Protein AF-A0A9X3IUM9-F1 (afdb_monomer)

Foldseek 3Di:
DDQDPVVRDDDDDDDPVPAAKDKDKDWDDPVPPDIDIDIDIDHDHDD

InterPro domains:
  IPR015919 Cadherin-like superfamily [SSF49313] (2-45)

Solvent-accessible surface area (backbone atoms only — not comparable to full-atom values): 3243 Å² total; per-residue (Å²): 117,48,75,41,88,86,80,71,45,79,44,68,91,82,56,86,87,56,55,42,82,43,82,44,76,48,76,49,72,74,86,78,85,51,72,50,76,49,77,51,72,48,74,42,72,85,130

Secondary structure (DSSP, 8-state):
-EEETTTTEEE----GGG-EEEEEEEEEE-SSS-EEEEEEEEEE---

Mean predicted aligned error: 2.75 Å

Radius of gyration: 13.51 Å; Cα contacts (8 Å, |Δi|>4): 57; chains: 1; bounding box: 29×13×36 Å

Organism: NCBI:txid889268

Nearest PDB structures (foldseek):
  7y4l-assembly1_WA  TM=4.943E-01  e=9.560E+00  Porphyridium purpureum

pLDDT: mean 95.83, std 2.47, range [84.0, 98.25]

Sequence (47 aa):
MLLDPVSNVLSWSVTSEDIGEHPVVLSVDDGHGGVTEQMFTLVVISG

Structure (mmCIF, N/CA/C/O backbone):
data_AF-A0A9X3IUM9-F1
#
_entry.id   AF-A0A9X3IUM9-F1
#
loop_
_atom_site.group_PDB
_atom_site.id
_atom_site.type_symbol
_atom_site.label_atom_id
_atom_site.label_alt_id
_atom_site.label_comp_id
_atom_site.label_asym_id
_atom_site.label_entity_id
_atom_site.label_seq_id
_atom_site.pdbx_PDB_ins_code
_atom_site.Cartn_x
_atom_site.Cartn_y
_atom_site.Cartn_z
_atom_site.occupancy
_atom_site.B_iso_or_equiv
_atom_site.auth_seq_id
_ato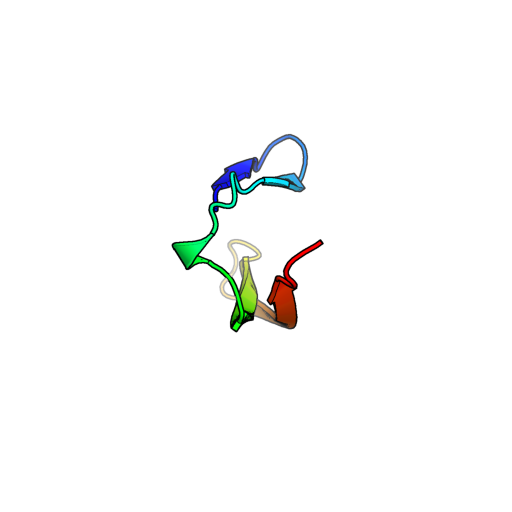m_site.auth_comp_id
_atom_site.auth_asym_id
_atom_site.auth_atom_id
_atom_site.pdbx_PDB_model_num
ATOM 1 N N . MET A 1 1 ? -2.364 7.144 4.070 1.00 91.75 1 MET A N 1
ATOM 2 C CA . MET A 1 1 ? -1.516 6.036 3.592 1.00 91.75 1 MET A CA 1
ATOM 3 C C . MET A 1 1 ? -0.206 6.619 3.073 1.00 91.75 1 MET A C 1
ATOM 5 O O . MET A 1 1 ? -0.256 7.591 2.331 1.00 91.75 1 MET A O 1
ATOM 9 N N . LEU A 1 2 ? 0.938 6.105 3.520 1.00 94.50 2 LEU A N 1
ATOM 10 C CA . LEU A 1 2 ? 2.281 6.582 3.186 1.00 94.50 2 LEU A CA 1
ATOM 11 C C . LEU A 1 2 ? 3.177 5.372 2.910 1.00 94.50 2 LEU A C 1
ATOM 13 O O . LEU A 1 2 ? 3.291 4.500 3.769 1.00 94.50 2 LEU A O 1
ATOM 17 N N . LEU A 1 3 ? 3.804 5.332 1.736 1.00 94.25 3 LEU A N 1
ATOM 18 C CA . LEU A 1 3 ? 4.814 4.335 1.387 1.00 94.25 3 LEU A CA 1
ATOM 19 C C . LEU A 1 3 ? 6.205 4.898 1.694 1.00 94.25 3 LEU A C 1
ATOM 21 O O . LEU A 1 3 ? 6.580 5.930 1.139 1.00 94.25 3 LEU A O 1
ATOM 25 N N . ASP A 1 4 ? 6.960 4.230 2.562 1.00 95.38 4 ASP A N 1
ATOM 26 C CA . ASP A 1 4 ? 8.380 4.514 2.770 1.00 95.38 4 ASP A CA 1
ATOM 27 C C . ASP A 1 4 ? 9.216 3.726 1.743 1.00 95.38 4 ASP A C 1
ATOM 29 O O . ASP A 1 4 ? 9.244 2.494 1.806 1.00 95.38 4 ASP A O 1
ATOM 33 N N . PRO A 1 5 ? 9.913 4.400 0.809 1.00 90.00 5 PRO A N 1
ATOM 34 C CA . PRO A 1 5 ? 10.693 3.736 -0.233 1.00 90.00 5 PRO A CA 1
ATOM 35 C C . PRO A 1 5 ? 11.991 3.095 0.281 1.00 90.00 5 PRO A C 1
ATOM 37 O O . PRO A 1 5 ? 12.614 2.328 -0.447 1.00 90.00 5 PRO A O 1
ATOM 40 N N . VAL A 1 6 ? 12.434 3.407 1.505 1.00 94.31 6 VAL A N 1
ATOM 41 C CA . VAL A 1 6 ? 13.652 2.820 2.088 1.00 94.31 6 VAL A CA 1
ATOM 42 C C . VAL A 1 6 ? 13.333 1.491 2.763 1.00 94.31 6 VAL A C 1
ATOM 44 O O . VAL A 1 6 ? 14.050 0.509 2.572 1.00 94.31 6 VAL A O 1
ATOM 47 N N . SER A 1 7 ? 12.257 1.447 3.551 1.00 95.56 7 SER A N 1
ATOM 48 C CA . SER A 1 7 ? 11.832 0.234 4.261 1.00 95.56 7 SER A CA 1
ATOM 49 C C . SER A 1 7 ? 10.827 -0.622 3.484 1.00 95.56 7 SER A C 1
ATOM 51 O O . SER A 1 7 ? 10.567 -1.756 3.884 1.00 95.56 7 SER A O 1
ATOM 53 N N . ASN A 1 8 ? 10.277 -0.109 2.378 1.00 93.19 8 ASN A N 1
ATOM 54 C CA . ASN A 1 8 ? 9.171 -0.711 1.625 1.00 93.19 8 ASN A CA 1
ATOM 55 C C . ASN A 1 8 ? 7.923 -0.960 2.489 1.00 93.19 8 ASN A C 1
ATOM 57 O O . ASN A 1 8 ? 7.178 -1.917 2.271 1.00 93.19 8 ASN A O 1
ATOM 61 N N . VAL A 1 9 ? 7.694 -0.100 3.486 1.00 95.31 9 VAL A N 1
ATOM 62 C CA . VAL A 1 9 ? 6.550 -0.196 4.397 1.00 95.31 9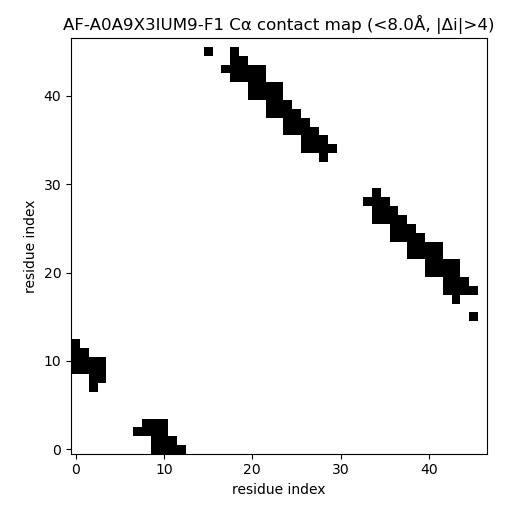 VAL A CA 1
ATOM 63 C C . VAL A 1 9 ? 5.463 0.786 3.978 1.00 95.31 9 VAL A C 1
ATOM 65 O O . VAL A 1 9 ? 5.677 1.998 3.929 1.00 95.31 9 VAL A O 1
ATOM 68 N N . LEU A 1 10 ? 4.266 0.255 3.731 1.00 94.81 10 LEU A N 1
ATOM 69 C CA . LEU A 1 10 ? 3.042 1.033 3.587 1.00 94.81 10 LEU A CA 1
ATOM 70 C C . LEU A 1 10 ? 2.404 1.223 4.968 1.00 94.81 10 LEU A C 1
ATOM 72 O O . LEU A 1 10 ? 1.970 0.262 5.599 1.00 94.81 10 LEU A O 1
ATOM 76 N N . SER A 1 11 ? 2.343 2.463 5.439 1.00 95.56 11 SER A N 1
ATOM 77 C CA . SER A 1 11 ? 1.776 2.829 6.739 1.00 95.56 11 SER A CA 1
ATOM 78 C C . SER A 1 11 ? 0.507 3.667 6.585 1.00 95.56 11 SER A C 1
ATOM 80 O O . SER A 1 11 ? 0.375 4.497 5.681 1.00 95.56 11 SER A O 1
ATOM 82 N N . TRP A 1 12 ? -0.468 3.461 7.467 1.00 95.62 12 TRP A N 1
ATOM 83 C CA . TRP A 1 12 ? -1.715 4.219 7.468 1.00 95.62 12 TRP A CA 1
ATOM 84 C C . TRP A 1 12 ? -2.268 4.335 8.888 1.00 95.62 12 TRP A C 1
ATOM 86 O O . TRP A 1 12 ? -2.462 3.331 9.566 1.00 95.62 12 TRP A O 1
ATOM 96 N N . SER A 1 13 ? -2.504 5.570 9.336 1.00 95.12 13 SER A N 1
ATOM 97 C CA . SER A 1 13 ? -3.250 5.841 10.563 1.00 95.12 13 SER A CA 1
ATOM 98 C C . SER A 1 13 ? -4.740 5.828 10.238 1.00 95.12 13 SER A C 1
ATOM 100 O O . SER A 1 13 ? -5.208 6.727 9.543 1.00 95.12 13 SER A O 1
ATOM 102 N N . VAL A 1 14 ? -5.447 4.807 10.714 1.00 95.06 14 VAL A N 1
ATOM 103 C CA . VAL A 1 14 ? -6.889 4.626 10.501 1.00 95.06 14 VAL A CA 1
ATOM 104 C C . VAL A 1 14 ? -7.712 5.348 11.569 1.00 95.06 14 VAL A C 1
ATOM 106 O O . VAL A 1 14 ? -7.286 5.486 12.718 1.00 95.06 14 VAL A O 1
ATOM 109 N N . THR A 1 15 ? -8.908 5.775 11.192 1.00 95.56 15 THR A N 1
ATOM 110 C CA . THR A 1 15 ? -9.952 6.353 12.045 1.00 95.56 15 THR A CA 1
ATOM 111 C C . THR A 1 15 ? -11.271 5.602 11.837 1.00 95.56 15 THR A C 1
ATOM 113 O O . THR A 1 15 ? -11.382 4.745 10.963 1.00 95.56 15 THR A O 1
ATOM 116 N N . SER A 1 16 ? -12.306 5.913 12.622 1.00 96.06 16 SER A N 1
ATOM 117 C CA . SER A 1 16 ? -13.634 5.311 12.431 1.00 96.06 16 SER A CA 1
ATOM 118 C C . SER A 1 16 ? -14.287 5.676 11.094 1.00 96.06 16 SER A C 1
ATOM 120 O O . SER A 1 16 ? -15.161 4.949 10.635 1.00 96.06 16 SER A O 1
ATOM 122 N N . GLU A 1 17 ? -13.884 6.786 10.471 1.00 96.75 17 GLU A N 1
ATOM 123 C CA . GLU A 1 17 ? -14.374 7.193 9.146 1.00 96.75 17 GLU A CA 1
ATOM 124 C C . GLU A 1 17 ? -13.823 6.299 8.029 1.00 96.75 17 GLU A C 1
ATOM 126 O O . GLU A 1 17 ? -14.394 6.242 6.944 1.00 96.75 17 GLU A O 1
ATOM 131 N N . ASP A 1 18 ? -12.756 5.550 8.313 1.00 96.62 18 ASP A N 1
ATOM 132 C CA . ASP A 1 18 ? -12.110 4.656 7.362 1.00 96.62 18 ASP A CA 1
ATOM 133 C C . ASP A 1 18 ? -12.721 3.245 7.350 1.00 96.62 18 ASP A C 1
ATOM 135 O O . ASP A 1 18 ? -12.228 2.384 6.629 1.00 96.62 18 ASP A O 1
ATOM 139 N N . ILE A 1 19 ? -13.773 2.960 8.129 1.00 97.75 19 ILE A N 1
ATOM 140 C CA . ILE A 1 19 ? -14.445 1.649 8.098 1.00 97.75 19 ILE A CA 1
ATOM 141 C C . ILE A 1 19 ? -15.024 1.399 6.699 1.00 97.75 19 ILE A C 1
ATOM 143 O O . ILE A 1 19 ? -15.815 2.192 6.190 1.00 97.75 19 ILE A O 1
ATOM 147 N N . GLY A 1 20 ? -14.663 0.267 6.094 1.00 98.00 20 GLY A N 1
ATOM 148 C CA . GLY A 1 20 ? -15.074 -0.091 4.738 1.00 98.00 20 GLY A CA 1
ATOM 149 C C . GLY A 1 20 ? -13.966 -0.754 3.925 1.00 98.00 20 GLY A C 1
ATOM 150 O O . GLY A 1 20 ? -12.926 -1.158 4.451 1.00 98.00 20 GLY A O 1
ATOM 151 N N . GLU A 1 21 ? -14.218 -0.888 2.625 1.00 98.25 21 GLU A N 1
ATOM 152 C CA . GLU A 1 21 ? -13.271 -1.443 1.659 1.00 98.25 21 GLU A CA 1
ATOM 153 C C . GLU A 1 21 ? -12.458 -0.339 0.979 1.00 98.25 21 GLU A C 1
ATOM 155 O O . GLU A 1 21 ? -13.006 0.652 0.498 1.00 98.25 21 GLU A O 1
ATOM 160 N N . HIS A 1 22 ? -11.149 -0.560 0.879 1.00 97.31 22 HIS A N 1
ATOM 161 C CA . HIS A 1 22 ? -10.185 0.348 0.266 1.00 97.31 22 HIS A CA 1
ATOM 162 C C . HIS A 1 22 ? -9.360 -0.412 -0.774 1.00 97.31 22 HIS A C 1
ATOM 164 O O . HIS A 1 22 ? -8.422 -1.131 -0.409 1.00 97.31 22 HIS A O 1
ATOM 170 N N . PRO A 1 23 ? -9.692 -0.301 -2.071 1.00 97.75 23 PRO A N 1
ATOM 171 C CA . PRO A 1 23 ? -8.866 -0.847 -3.139 1.00 97.75 23 PRO A CA 1
ATOM 172 C C . PRO A 1 23 ? -7.498 -0.156 -3.162 1.00 97.75 23 PRO A C 1
ATOM 174 O O . PRO A 1 23 ? -7.410 1.069 -3.238 1.00 97.75 23 PRO A O 1
ATOM 177 N N . VAL A 1 24 ? -6.429 -0.945 -3.115 1.00 96.50 24 VAL A N 1
ATOM 178 C CA . VAL A 1 24 ? -5.042 -0.483 -3.183 1.00 96.50 24 VAL A CA 1
ATOM 179 C C . VAL A 1 24 ? -4.396 -1.030 -4.446 1.00 96.50 24 VAL A C 1
ATOM 181 O O . VAL A 1 24 ? -4.465 -2.226 -4.732 1.00 96.50 24 VAL A O 1
ATOM 184 N N . VAL A 1 25 ? -3.730 -0.137 -5.177 1.00 96.81 25 VAL A N 1
ATOM 185 C CA . VAL A 1 25 ? -2.884 -0.470 -6.324 1.00 96.81 25 VAL A CA 1
ATOM 186 C C . VAL A 1 25 ? -1.462 -0.033 -5.997 1.00 96.81 25 VAL A C 1
ATOM 188 O O . VAL A 1 25 ? -1.206 1.150 -5.776 1.00 96.81 25 VAL A O 1
ATOM 191 N N . LEU A 1 26 ? -0.539 -0.990 -5.944 1.00 94.94 26 LEU A N 1
ATOM 192 C CA . LEU A 1 26 ? 0.894 -0.732 -5.861 1.00 94.94 26 LEU A CA 1
ATOM 193 C C . LEU A 1 26 ? 1.48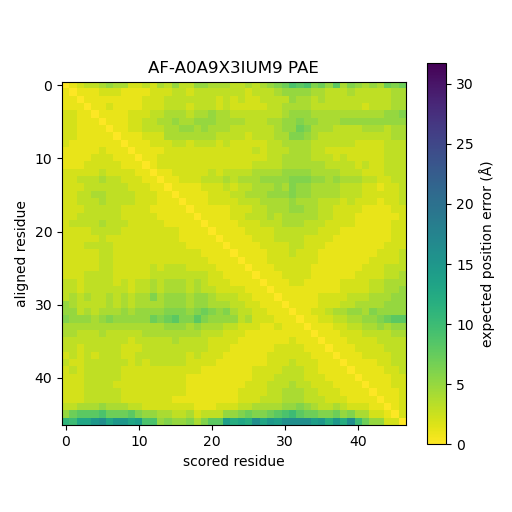4 -0.841 -7.261 1.00 94.94 26 LEU A C 1
ATOM 195 O O . LEU A 1 26 ? 1.314 -1.864 -7.918 1.00 94.94 26 LEU A O 1
ATOM 199 N N . SER A 1 27 ? 2.183 0.201 -7.697 1.00 95.31 27 SER A N 1
ATOM 200 C CA . SER A 1 27 ? 2.871 0.244 -8.985 1.00 95.31 27 SER A CA 1
ATOM 201 C C . SER A 1 27 ? 4.379 0.296 -8.760 1.00 95.31 27 SER A C 1
ATOM 203 O O . SER A 1 27 ? 4.854 1.028 -7.888 1.00 95.31 27 SER A O 1
ATOM 205 N N . VAL A 1 28 ? 5.120 -0.505 -9.522 1.00 94.00 28 VAL A N 1
ATOM 206 C CA . VAL A 1 28 ? 6.585 -0.542 -9.520 1.00 94.00 28 VAL A CA 1
ATOM 207 C C . VAL A 1 28 ? 7.070 -0.202 -10.922 1.00 94.00 28 VAL A C 1
ATOM 209 O O . VAL A 1 28 ? 6.714 -0.892 -1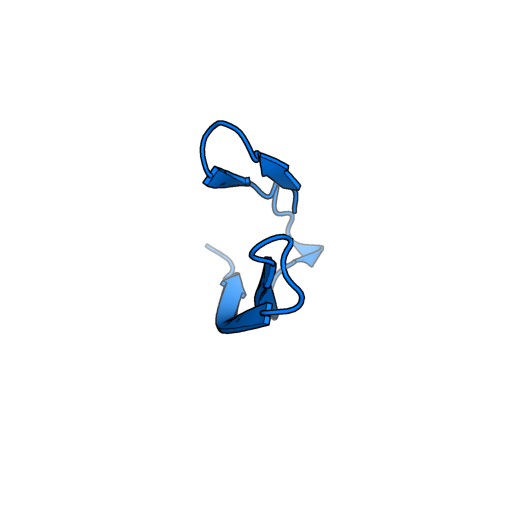1.876 1.00 94.00 28 VAL A O 1
ATOM 212 N N . ASP A 1 29 ? 7.882 0.848 -11.019 1.00 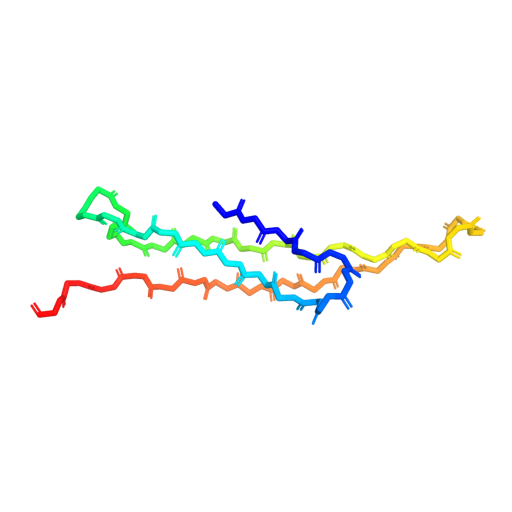96.44 29 ASP A N 1
ATOM 213 C CA . ASP A 1 29 ? 8.560 1.301 -12.238 1.00 96.44 29 ASP A CA 1
ATOM 214 C C . ASP A 1 29 ? 10.040 0.887 -12.170 1.00 96.44 29 ASP A C 1
ATOM 216 O O . ASP A 1 29 ? 10.699 1.082 -11.144 1.00 96.44 29 ASP A O 1
ATOM 220 N N . ASP A 1 30 ? 10.556 0.283 -13.241 1.00 96.00 30 ASP A N 1
ATOM 221 C CA . ASP A 1 30 ? 11.947 -0.179 -13.329 1.00 96.00 30 ASP A CA 1
ATOM 222 C C . ASP A 1 30 ? 12.949 0.898 -13.797 1.00 96.00 30 ASP A C 1
ATOM 224 O O . ASP A 1 30 ? 14.149 0.629 -13.917 1.00 96.00 30 ASP A O 1
ATOM 228 N N . GLY A 1 31 ? 12.481 2.116 -14.079 1.00 97.25 31 GLY A N 1
ATOM 229 C CA . GLY A 1 31 ? 13.256 3.242 -14.605 1.00 97.25 31 GLY A CA 1
ATOM 230 C C . GLY A 1 31 ? 13.629 3.124 -16.087 1.00 97.25 31 GLY A C 1
ATOM 231 O O . GLY A 1 31 ? 14.303 4.006 -16.619 1.00 97.25 31 GLY A O 1
ATOM 232 N N . HIS A 1 32 ? 13.205 2.052 -16.759 1.00 97.69 32 HIS A N 1
ATOM 233 C CA . HIS A 1 32 ? 13.509 1.724 -18.155 1.00 97.69 32 HI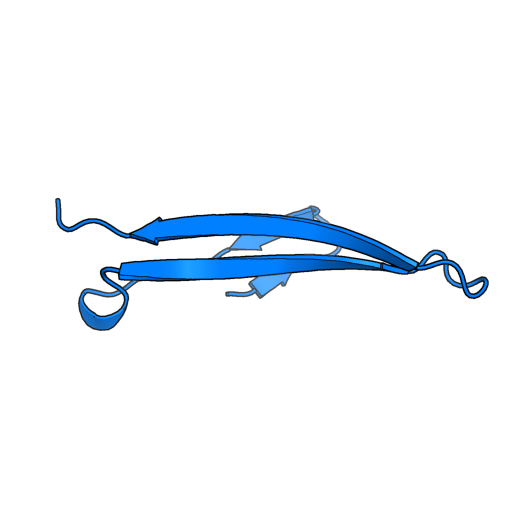S A CA 1
ATOM 234 C C . HIS A 1 32 ? 12.239 1.604 -19.015 1.00 97.69 32 HIS A C 1
ATOM 236 O O . HIS A 1 32 ? 12.297 1.154 -20.161 1.00 97.69 32 HIS A O 1
ATOM 242 N N . GLY A 1 33 ? 11.099 2.059 -18.483 1.00 97.12 33 GLY A N 1
ATOM 243 C CA . GLY A 1 33 ? 9.799 2.064 -19.154 1.00 97.12 33 GLY A CA 1
ATOM 244 C C . GLY A 1 33 ? 8.947 0.824 -18.875 1.00 97.12 33 GLY A C 1
ATOM 245 O O . GLY A 1 33 ? 7.844 0.726 -19.415 1.00 97.12 33 GLY A O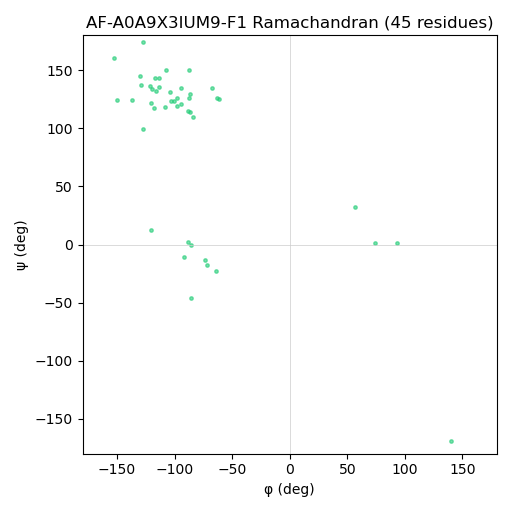 1
ATOM 246 N N . GLY A 1 34 ? 9.429 -0.110 -18.051 1.00 98.25 34 GLY A N 1
ATOM 247 C CA . GLY A 1 34 ? 8.647 -1.221 -17.531 1.00 98.25 34 GLY A CA 1
ATOM 248 C C . GLY A 1 34 ? 7.899 -0.815 -16.264 1.00 98.25 34 GLY A C 1
ATOM 249 O O . GLY A 1 34 ? 8.487 -0.305 -15.315 1.00 98.25 34 GLY A O 1
ATOM 250 N N . VAL A 1 35 ? 6.593 -1.083 -16.237 1.00 98.06 35 VAL A N 1
ATOM 251 C CA . VAL A 1 35 ? 5.741 -0.869 -15.061 1.00 98.06 35 VAL A CA 1
ATOM 252 C C . VAL A 1 35 ? 4.955 -2.142 -14.782 1.00 98.06 35 VAL A C 1
ATOM 254 O O . VAL A 1 35 ? 4.449 -2.785 -15.703 1.00 98.06 35 VAL A O 1
ATOM 257 N N . THR A 1 36 ? 4.856 -2.529 -13.514 1.00 98.06 36 THR A N 1
ATOM 258 C CA . THR A 1 36 ? 4.004 -3.640 -13.066 1.00 98.06 36 THR A CA 1
ATOM 259 C C . THR A 1 36 ? 3.148 -3.203 -11.890 1.00 98.06 36 THR A C 1
ATOM 261 O O . THR A 1 36 ? 3.592 -2.432 -11.042 1.00 98.06 36 THR A O 1
ATOM 264 N N . GLU A 1 37 ? 1.922 -3.719 -11.836 1.00 98.00 37 GLU A N 1
ATOM 265 C CA . GLU A 1 37 ? 0.956 -3.409 -10.788 1.00 98.00 37 GLU A CA 1
ATOM 266 C C . GLU A 1 37 ? 0.595 -4.647 -9.966 1.00 98.00 37 GLU A C 1
ATOM 268 O O . GLU A 1 37 ? 0.450 -5.755 -10.487 1.00 98.00 37 GLU A O 1
ATOM 273 N N . GLN A 1 38 ? 0.395 -4.434 -8.669 1.00 96.88 38 GLN A N 1
ATOM 274 C CA . GLN A 1 38 ? -0.240 -5.374 -7.758 1.00 96.88 38 GLN A CA 1
ATOM 275 C C . GLN A 1 38 ? -1.483 -4.720 -7.160 1.00 96.88 38 GLN A C 1
ATOM 277 O O . GLN A 1 38 ? -1.431 -3.585 -6.690 1.00 96.88 38 GLN A O 1
ATOM 282 N N . MET A 1 39 ? -2.592 -5.457 -7.140 1.00 98.25 39 MET A N 1
ATOM 283 C CA . MET A 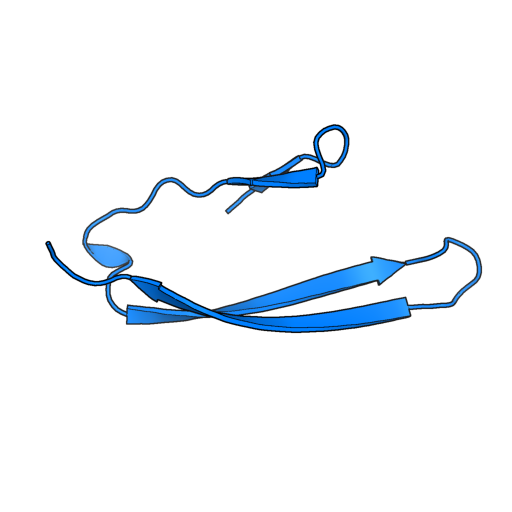1 39 ? -3.877 -4.965 -6.646 1.00 98.25 39 MET A CA 1
ATOM 284 C C . MET A 1 39 ? -4.377 -5.834 -5.496 1.00 98.25 39 MET A C 1
ATOM 286 O O . MET A 1 39 ? -4.310 -7.063 -5.567 1.00 98.25 39 MET A O 1
ATOM 290 N N . PHE A 1 40 ? -4.893 -5.201 -4.446 1.00 97.75 40 PHE A N 1
ATOM 291 C CA . PHE A 1 40 ? -5.579 -5.869 -3.340 1.00 97.75 40 PHE A CA 1
ATOM 292 C C . PHE A 1 40 ? -6.600 -4.932 -2.696 1.00 97.75 40 PHE A C 1
ATOM 294 O O . PHE A 1 40 ? -6.509 -3.716 -2.826 1.00 97.75 40 PHE A O 1
ATOM 301 N N . THR A 1 41 ? -7.564 -5.496 -1.971 1.00 98.00 41 THR A N 1
ATOM 302 C CA . THR A 1 41 ? -8.527 -4.717 -1.184 1.00 98.00 41 THR A CA 1
ATOM 303 C C . THR A 1 41 ? -8.146 -4.786 0.288 1.00 98.00 41 THR A C 1
ATOM 305 O O . THR A 1 41 ? -8.048 -5.875 0.854 1.00 98.00 41 THR A O 1
ATOM 308 N N . LEU A 1 42 ? -7.946 -3.629 0.918 1.00 96.31 42 LEU A N 1
ATOM 309 C CA . LEU A 1 42 ? -7.849 -3.516 2.371 1.00 96.31 42 LEU A CA 1
ATOM 310 C C . LEU A 1 42 ? -9.244 -3.338 2.956 1.00 96.31 42 LEU A C 1
ATOM 312 O O . LEU A 1 42 ? -9.966 -2.427 2.565 1.00 96.31 42 LEU A O 1
ATOM 316 N N . VAL A 1 43 ? -9.610 -4.185 3.912 1.00 97.25 43 VAL A N 1
ATOM 317 C CA . VAL A 1 43 ? -10.889 -4.077 4.619 1.00 97.25 43 VAL A CA 1
ATOM 318 C C . VAL A 1 43 ? -10.624 -3.593 6.035 1.00 97.25 43 VAL A C 1
ATOM 320 O O . VAL A 1 43 ? -9.938 -4.265 6.806 1.00 97.25 43 VAL A O 1
ATOM 323 N N . VAL A 1 44 ? -11.175 -2.432 6.377 1.00 97.00 44 VAL A N 1
ATOM 324 C CA . VAL A 1 44 ? -11.156 -1.894 7.738 1.00 97.00 44 VAL A CA 1
ATOM 325 C C . VAL A 1 44 ? -12.487 -2.229 8.391 1.00 97.00 44 VAL A C 1
ATOM 327 O O . VAL A 1 44 ? -13.547 -1.810 7.928 1.00 97.00 44 VAL A O 1
ATOM 330 N N . ILE A 1 45 ? -12.422 -2.992 9.476 1.00 95.94 45 ILE A N 1
ATOM 331 C CA . ILE A 1 45 ? -13.585 -3.387 10.269 1.00 95.94 45 ILE A CA 1
ATOM 332 C C . ILE A 1 45 ? -13.599 -2.627 11.594 1.00 95.94 45 ILE A C 1
ATOM 334 O O . ILE A 1 45 ? -12.546 -2.290 12.137 1.00 95.94 45 ILE A O 1
ATOM 338 N N . SER A 1 46 ? -14.791 -2.377 12.134 1.00 93.75 46 SER A N 1
ATOM 339 C CA . SER A 1 46 ? -14.929 -1.981 13.536 1.00 93.75 46 SER A CA 1
ATOM 340 C C . SER A 1 46 ? -14.531 -3.14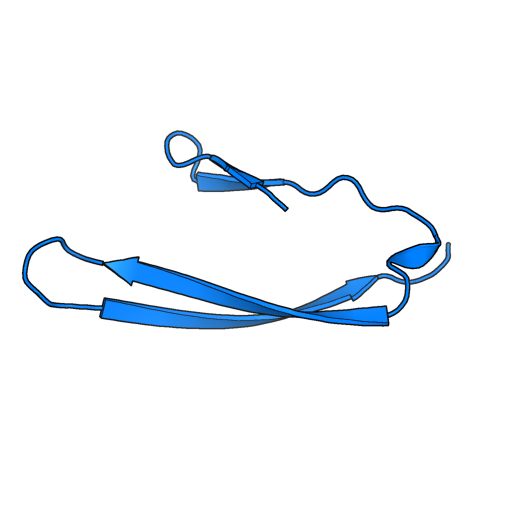9 14.442 1.00 93.75 46 SER A C 1
ATOM 342 O O . SER A 1 46 ? -14.949 -4.281 14.183 1.00 93.75 46 SER A O 1
ATOM 344 N N . GLY A 1 47 ? -13.740 -2.867 15.479 1.00 84.00 47 GLY A N 1
ATOM 345 C CA . GLY A 1 47 ? -13.393 -3.828 16.532 1.00 84.00 47 GLY A CA 1
ATOM 346 C C . GLY A 1 47 ? -14.475 -3.998 17.588 1.00 84.00 47 GLY A C 1
ATOM 347 O O . GLY A 1 47 ? -15.372 -3.128 17.668 1.00 84.00 47 GLY A O 1
#